Protein AF-A0AAU9X1B8-F1 (afdb_monomer)

Mean predicted aligned error: 7.22 Å

Nearest PDB structures (foldseek):
  7bqx-assembly1_7  TM=2.743E-01  e=7.085E+00  Human herpesvirus 4 strain B95-8

Secondary structure (DSSP, 8-state):
-HHHHHHHTT--HHHHHHHHHHHHHHHHHHHHTHHHHT-TTT--SGGG-HHHHT--TT-GGG-------PPPHHHHHHHHHHHHHHHHHHSTT--SS-HHHHHHHHHHHHHHTT-

pLDDT: mean 85.39, std 9.37, range [42.34, 96.44]

Foldseek 3Di:
DLLVVLVVLVHDPVVSVVLVVLVVVLVVCVVPPLQVCLPPVNPQAQCSPPLNVQADPVDPVSHDDDPRDDDDPSVVSVVVSLVVSVCSLVDPSRASDHDVVSVVSNVVSVVVVVD

Sequence (115 aa):
MIVDDLEKGGMNRQWCAEVKERLKSEKRYLKNNYRVHCNPEEALCPDHCRKFALSDEQDPDFQEKCSHQQNCNECQNLRNVLDEVKDKVRGPFWIPYGSEHRDALLYDFKLAQIF

Solvent-accessible surface area (backbone atoms only — not comparable to full-atom values): 6683 Å² total; per-residue (Å²): 103,75,60,59,55,42,39,74,47,68,43,62,64,69,58,44,50,52,50,52,53,50,53,52,50,44,55,46,39,58,72,70,47,46,68,61,44,37,34,84,91,65,38,48,21,48,92,26,31,61,64,39,67,68,32,34,95,87,39,80,92,46,55,50,84,72,88,48,79,46,81,50,68,66,63,49,49,45,51,51,54,51,50,52,52,50,50,53,60,71,33,89,86,51,60,77,74,49,68,69,54,44,52,50,51,52,48,54,50,54,60,66,67,79,114

Structure (mmCIF, N/CA/C/O backbone):
data_AF-A0AAU9X1B8-F1
#
_entry.id   AF-A0AAU9X1B8-F1
#
loop_
_atom_site.group_PDB
_atom_site.id
_atom_site.type_symbol
_atom_site.label_atom_id
_atom_site.label_alt_id
_atom_site.label_comp_id
_atom_site.label_asym_id
_atom_site.label_entity_id
_atom_site.label_seq_id
_atom_site.pdbx_PDB_ins_code
_atom_site.Cartn_x
_atom_site.Cartn_y
_atom_site.Cartn_z
_atom_site.occupancy
_atom_site.B_iso_or_equiv
_atom_site.auth_seq_id
_atom_site.auth_comp_id
_atom_site.auth_asym_id
_atom_site.auth_atom_id
_atom_site.pdbx_PDB_model_num
ATOM 1 N N . MET A 1 1 ? 1.341 0.355 -14.152 1.00 71.38 1 MET A N 1
ATOM 2 C CA . MET A 1 1 ? 1.435 -0.047 -12.726 1.00 71.38 1 MET A CA 1
ATOM 3 C C . MET A 1 1 ? 2.868 0.217 -12.327 1.00 71.38 1 MET A C 1
ATOM 5 O O . MET A 1 1 ? 3.729 -0.132 -13.117 1.00 71.38 1 MET A O 1
ATOM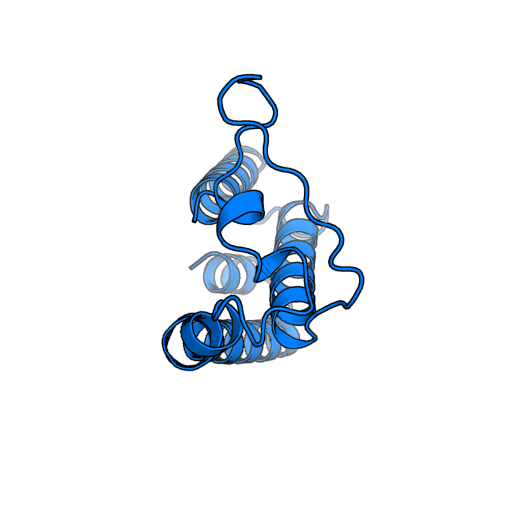 9 N N . ILE A 1 2 ? 3.132 0.792 -11.150 1.00 86.06 2 ILE A N 1
ATOM 10 C CA . ILE A 1 2 ? 4.475 1.267 -10.749 1.00 86.06 2 ILE A CA 1
ATOM 11 C C . ILE A 1 2 ? 5.581 0.239 -11.060 1.00 86.06 2 ILE A C 1
ATOM 13 O O . ILE A 1 2 ? 6.597 0.586 -11.646 1.00 86.06 2 ILE A O 1
ATOM 17 N N . VAL A 1 3 ? 5.355 -1.048 -10.771 1.00 90.50 3 VAL A N 1
ATOM 18 C CA . VAL A 1 3 ? 6.327 -2.124 -11.054 1.00 90.50 3 VAL A CA 1
ATOM 19 C C . VAL A 1 3 ? 6.548 -2.377 -12.556 1.00 90.50 3 VAL A C 1
ATOM 21 O O . VAL A 1 3 ? 7.661 -2.695 -12.956 1.00 90.50 3 VAL A O 1
ATOM 24 N N . ASP A 1 4 ? 5.527 -2.218 -13.404 1.00 90.25 4 ASP A N 1
ATOM 25 C CA . ASP A 1 4 ? 5.695 -2.309 -14.865 1.00 90.25 4 ASP A CA 1
ATOM 26 C C . ASP A 1 4 ? 6.546 -1.154 -15.399 1.00 90.25 4 ASP A C 1
ATOM 28 O O . ASP A 1 4 ? 7.330 -1.334 -16.327 1.00 90.25 4 ASP A O 1
ATOM 32 N N . ASP A 1 5 ? 6.392 0.039 -14.826 1.00 88.19 5 ASP A N 1
ATOM 33 C CA . ASP A 1 5 ? 7.166 1.208 -15.238 1.00 88.19 5 ASP A CA 1
ATOM 34 C C . ASP A 1 5 ? 8.609 1.103 -14.726 1.00 88.19 5 ASP A C 1
ATOM 36 O O . ASP A 1 5 ? 9.548 1.394 -15.472 1.00 88.19 5 ASP A O 1
ATOM 40 N N . LEU A 1 6 ? 8.806 0.531 -13.529 1.00 87.50 6 LEU A N 1
ATOM 41 C CA . LEU A 1 6 ? 10.125 0.114 -13.053 1.00 87.50 6 LEU A CA 1
ATOM 42 C C . LEU A 1 6 ? 10.798 -0.859 -14.036 1.00 87.50 6 LEU A C 1
ATOM 44 O O . LEU A 1 6 ? 11.948 -0.645 -14.422 1.00 87.50 6 LEU A O 1
ATOM 48 N N . GLU A 1 7 ? 10.075 -1.890 -14.481 1.00 91.00 7 GLU A N 1
ATOM 49 C CA . GLU A 1 7 ? 10.560 -2.891 -15.439 1.00 91.00 7 GLU A CA 1
ATOM 50 C C . GLU A 1 7 ? 10.933 -2.274 -16.797 1.00 91.00 7 GLU A C 1
ATOM 52 O O . GLU A 1 7 ? 12.016 -2.547 -17.320 1.00 91.00 7 GLU A O 1
ATOM 57 N N . LYS A 1 8 ? 10.088 -1.391 -17.352 1.00 87.94 8 LYS A N 1
ATOM 58 C CA . LYS A 1 8 ? 10.395 -0.637 -18.586 1.00 87.94 8 LYS A CA 1
ATOM 59 C C . LYS A 1 8 ? 11.646 0.224 -18.439 1.00 87.94 8 LYS A C 1
ATOM 61 O O . LYS A 1 8 ? 12.408 0.361 -19.390 1.00 87.94 8 LYS A O 1
ATOM 66 N N . GLY A 1 9 ? 11.866 0.768 -17.244 1.00 83.06 9 GLY A N 1
ATOM 67 C CA . GLY A 1 9 ? 13.058 1.530 -16.893 1.00 83.06 9 GLY A CA 1
ATOM 68 C C . GLY A 1 9 ? 14.318 0.692 -16.649 1.00 83.06 9 GLY A C 1
ATOM 69 O O . GLY A 1 9 ? 15.308 1.232 -16.165 1.00 83.06 9 GLY A O 1
ATOM 70 N N . GLY A 1 10 ? 14.297 -0.609 -16.955 1.00 86.31 10 GLY A N 1
ATOM 71 C CA . GLY A 1 10 ? 15.464 -1.488 -16.863 1.00 86.31 10 GLY A CA 1
ATOM 72 C C . GLY A 1 10 ? 15.627 -2.201 -15.521 1.00 86.31 10 GLY A C 1
ATOM 73 O O . GLY A 1 10 ? 16.662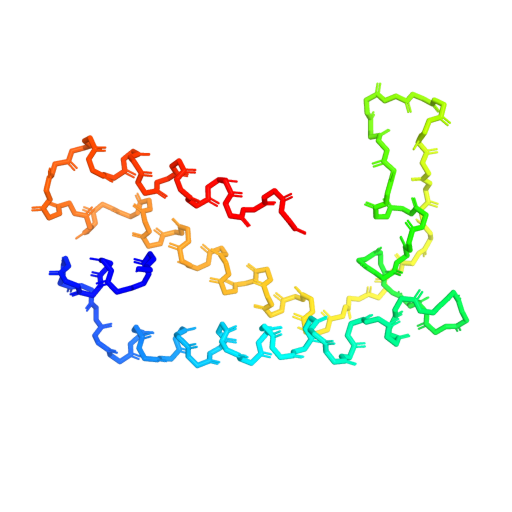 -2.828 -15.293 1.00 86.31 10 GLY A O 1
ATOM 74 N N . MET A 1 11 ? 14.629 -2.142 -14.631 1.00 88.81 11 MET A N 1
ATOM 75 C CA . MET A 1 11 ? 14.657 -2.912 -13.387 1.00 88.81 11 MET A CA 1
ATOM 76 C C . MET A 1 11 ? 14.691 -4.420 -13.676 1.00 88.81 11 MET A C 1
ATOM 78 O O . MET A 1 11 ? 14.129 -4.907 -14.659 1.00 88.81 11 MET A O 1
ATOM 82 N N . ASN A 1 12 ? 15.352 -5.177 -12.798 1.00 92.25 12 ASN A N 1
ATOM 83 C CA . ASN A 1 12 ? 15.509 -6.620 -12.949 1.00 92.25 12 ASN A CA 1
ATOM 84 C C . ASN A 1 12 ? 14.143 -7.325 -13.103 1.00 92.25 12 ASN A C 1
ATOM 86 O O . ASN A 1 12 ? 13.265 -7.192 -12.250 1.00 92.25 12 ASN A O 1
ATOM 90 N N . ARG A 1 13 ? 13.980 -8.102 -14.183 1.00 93.12 13 ARG A N 1
ATOM 91 C CA . ARG A 1 13 ? 12.712 -8.773 -14.520 1.00 93.12 13 ARG A CA 1
ATOM 92 C C . ARG A 1 13 ? 12.298 -9.846 -13.516 1.00 93.12 13 ARG A C 1
ATOM 94 O O . ARG A 1 13 ? 11.110 -9.974 -13.241 1.00 93.12 13 ARG A O 1
ATOM 101 N N . GLN A 1 14 ? 13.257 -10.590 -12.963 1.00 95.69 14 GLN A N 1
ATOM 102 C CA . GLN A 1 14 ? 12.983 -11.616 -11.954 1.00 95.69 14 GLN A CA 1
ATOM 103 C C . GLN A 1 14 ? 12.412 -10.972 -10.688 1.00 95.69 14 GLN A C 1
ATOM 105 O O . GLN A 1 14 ? 11.349 -11.367 -10.217 1.00 95.69 14 GLN A O 1
ATOM 110 N N . TRP A 1 15 ? 13.048 -9.895 -10.223 1.00 94.69 15 TRP A N 1
ATOM 111 C CA . TRP A 1 15 ? 12.540 -9.089 -9.115 1.00 94.69 15 TRP A CA 1
ATOM 112 C C . TRP A 1 15 ? 11.144 -8.520 -9.415 1.00 94.69 15 TRP A C 1
ATOM 114 O O . TRP A 1 15 ? 10.237 -8.632 -8.592 1.00 94.69 15 TRP A O 1
ATOM 124 N N . CYS A 1 16 ? 10.929 -7.966 -10.617 1.00 94.44 16 CYS A N 1
ATOM 125 C CA . CYS A 1 16 ? 9.621 -7.431 -11.008 1.00 94.44 16 CYS A CA 1
ATOM 126 C C . CYS A 1 16 ? 8.532 -8.515 -10.983 1.00 94.44 16 CYS A C 1
ATOM 128 O O . CYS A 1 16 ? 7.419 -8.249 -10.533 1.00 94.44 16 CYS A O 1
ATOM 130 N N . ALA A 1 17 ? 8.834 -9.731 -11.446 1.00 96.00 17 ALA A N 1
ATOM 131 C CA . ALA A 1 17 ? 7.898 -10.851 -11.421 1.00 96.00 17 ALA A CA 1
ATOM 132 C C . ALA A 1 17 ? 7.555 -11.277 -9.983 1.00 96.00 17 ALA A C 1
ATOM 134 O O . ALA A 1 17 ? 6.377 -11.402 -9.647 1.00 96.00 17 ALA A O 1
ATOM 135 N N . GLU A 1 18 ? 8.561 -11.422 -9.119 1.00 96.44 18 GLU A N 1
ATOM 136 C CA . GLU A 1 18 ? 8.384 -11.792 -7.709 1.00 96.44 18 GLU A CA 1
ATOM 137 C C . GLU A 1 18 ? 7.541 -10.769 -6.943 1.00 96.44 18 GLU A C 1
ATOM 139 O O . GLU A 1 18 ? 6.589 -11.129 -6.245 1.00 96.44 18 GLU A O 1
ATOM 144 N N . VAL A 1 19 ? 7.836 -9.479 -7.114 1.00 95.81 19 VAL A N 1
ATOM 145 C CA . VAL A 1 19 ? 7.076 -8.397 -6.478 1.00 95.81 19 VAL A CA 1
ATOM 146 C C . VAL A 1 19 ? 5.640 -8.353 -6.992 1.00 95.81 19 VAL A C 1
ATOM 148 O O . VAL A 1 19 ? 4.718 -8.190 -6.193 1.00 95.81 19 VAL A O 1
ATOM 151 N N . LYS A 1 20 ? 5.407 -8.552 -8.297 1.00 95.56 20 LYS A N 1
ATOM 152 C CA . LYS A 1 20 ? 4.042 -8.622 -8.849 1.00 95.56 20 LYS A CA 1
ATOM 153 C C . LYS A 1 20 ? 3.246 -9.775 -8.240 1.00 95.56 20 LYS A C 1
ATOM 155 O O . LYS A 1 20 ? 2.080 -9.576 -7.903 1.00 95.56 20 LYS A O 1
ATOM 160 N N . GLU A 1 21 ? 3.841 -10.954 -8.077 1.00 96.44 21 GLU A N 1
ATOM 161 C CA . GLU A 1 21 ? 3.160 -12.093 -7.450 1.00 96.44 21 GLU A CA 1
ATOM 162 C C . GLU A 1 21 ? 2.873 -11.851 -5.964 1.00 96.44 21 GLU A C 1
ATOM 164 O O . GLU A 1 21 ? 1.750 -12.093 -5.514 1.00 96.44 21 GLU A O 1
ATOM 169 N N . ARG A 1 22 ? 3.822 -11.270 -5.219 1.00 96.12 22 ARG A N 1
ATOM 170 C CA . ARG A 1 22 ? 3.598 -10.856 -3.824 1.00 96.12 22 ARG A CA 1
ATOM 171 C C . ARG A 1 22 ? 2.452 -9.853 -3.722 1.00 96.12 22 ARG A C 1
ATOM 173 O O . ARG A 1 22 ? 1.497 -10.105 -2.998 1.00 96.12 22 ARG A O 1
ATOM 180 N N . LEU A 1 23 ? 2.457 -8.789 -4.525 1.00 94.81 23 LEU A N 1
ATOM 181 C CA . LEU A 1 23 ? 1.372 -7.799 -4.547 1.00 94.81 23 LEU A CA 1
ATOM 182 C C . LEU A 1 23 ? 0.011 -8.420 -4.903 1.00 94.81 23 LEU A C 1
ATOM 184 O O . LEU A 1 23 ? -1.014 -8.027 -4.343 1.00 94.81 23 LEU A O 1
ATOM 188 N N . LYS A 1 24 ? -0.034 -9.409 -5.806 1.00 95.00 24 LYS A N 1
ATOM 189 C CA . LYS A 1 24 ? -1.268 -10.159 -6.102 1.00 95.00 24 LYS A CA 1
ATOM 190 C C . LYS A 1 24 ? -1.733 -10.994 -4.909 1.00 95.00 24 LYS A C 1
ATOM 192 O O . LYS A 1 24 ? -2.941 -11.066 -4.669 1.00 95.00 24 LYS A O 1
ATOM 197 N N . SER A 1 25 ? -0.809 -11.636 -4.195 1.00 94.75 25 SER A N 1
ATOM 198 C CA . SER A 1 25 ? -1.103 -12.396 -2.978 1.00 94.75 25 SER A CA 1
ATOM 199 C C . SER A 1 25 ? -1.662 -11.485 -1.886 1.00 94.75 25 SER A C 1
ATOM 201 O O . SER A 1 25 ? -2.764 -11.728 -1.397 1.00 94.75 25 SER A O 1
ATOM 203 N N . GLU A 1 26 ? -0.990 -10.369 -1.603 1.00 94.25 26 GLU A N 1
ATOM 204 C CA . GLU A 1 26 ? -1.434 -9.410 -0.588 1.00 94.25 26 GLU A CA 1
ATOM 205 C C . GLU A 1 26 ? -2.781 -8.773 -0.950 1.00 94.25 26 GLU A C 1
ATOM 207 O O . GLU A 1 26 ? -3.690 -8.685 -0.127 1.00 94.25 26 GLU A O 1
ATOM 212 N N . LYS A 1 27 ? -2.999 -8.437 -2.228 1.00 93.44 27 LYS A N 1
ATOM 213 C CA . LYS A 1 27 ? -4.310 -7.974 -2.709 1.00 93.44 27 LYS A CA 1
ATOM 214 C C . LYS A 1 27 ? -5.417 -9.004 -2.469 1.00 93.44 27 LYS A C 1
ATOM 216 O O . LYS A 1 27 ? -6.559 -8.628 -2.208 1.00 93.44 27 LYS A O 1
ATOM 221 N N . ARG A 1 28 ? -5.121 -10.300 -2.599 1.00 94.62 28 ARG A N 1
ATOM 222 C CA . ARG A 1 28 ? -6.081 -11.378 -2.319 1.00 94.62 28 ARG A CA 1
ATOM 223 C C . ARG A 1 28 ? -6.358 -11.487 -0.824 1.00 94.62 28 ARG A C 1
ATOM 225 O O . ARG A 1 28 ? -7.519 -11.634 -0.448 1.00 94.62 28 ARG A O 1
ATOM 232 N N . TYR A 1 29 ? -5.320 -11.375 -0.000 1.00 92.81 29 TYR A N 1
ATOM 233 C CA . TYR A 1 29 ? -5.442 -11.329 1.452 1.00 92.81 29 TYR A CA 1
ATOM 234 C C . TYR A 1 29 ? -6.374 -10.193 1.896 1.00 92.81 29 TYR A C 1
ATOM 236 O O . TYR A 1 29 ? -7.369 -10.464 2.570 1.00 92.81 29 TYR A O 1
ATOM 244 N N . LEU A 1 30 ? -6.134 -8.963 1.427 1.00 91.88 30 LEU A N 1
ATOM 245 C CA . LEU A 1 30 ? -6.970 -7.799 1.744 1.00 91.88 30 LEU A CA 1
ATOM 246 C C . LEU A 1 30 ? -8.442 -8.007 1.367 1.00 91.88 30 LEU A C 1
ATOM 248 O O . LEU A 1 30 ? -9.342 -7.613 2.103 1.00 91.88 30 LEU A O 1
ATOM 252 N N . LYS A 1 31 ? -8.701 -8.656 0.227 1.00 91.81 31 LYS A N 1
ATOM 253 C CA . LYS A 1 31 ? -10.066 -8.894 -0.260 1.00 91.81 31 LYS A CA 1
ATOM 254 C C . LYS A 1 31 ? -10.825 -9.964 0.516 1.00 91.81 31 LYS A C 1
ATOM 256 O O . LYS A 1 31 ? -12.032 -9.828 0.690 1.00 91.81 31 LYS A O 1
ATOM 261 N N . ASN A 1 32 ? -10.142 -11.032 0.916 1.00 89.31 32 ASN A N 1
ATOM 262 C CA . ASN A 1 32 ? -10.814 -12.248 1.371 1.00 89.31 32 ASN A CA 1
ATOM 263 C C . ASN A 1 32 ? -10.656 -12.493 2.873 1.00 89.31 32 ASN A C 1
ATOM 265 O O . ASN A 1 32 ? -11.611 -12.911 3.519 1.00 89.31 32 ASN A O 1
ATOM 269 N N . ASN A 1 33 ? -9.467 -12.235 3.419 1.00 87.19 33 ASN A N 1
ATOM 270 C CA . ASN A 1 33 ? -9.077 -12.704 4.751 1.00 87.19 33 ASN A CA 1
ATOM 271 C C . ASN A 1 33 ? -8.929 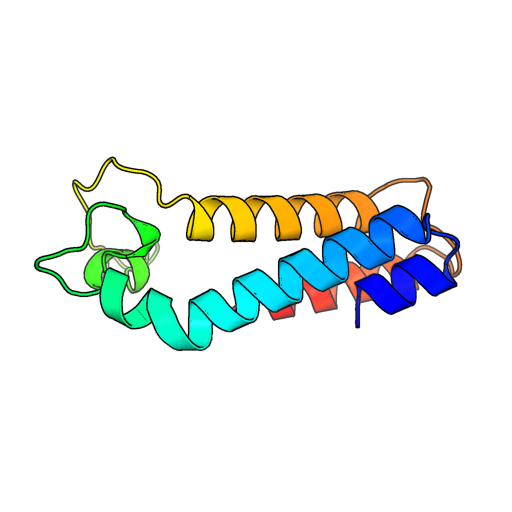-11.556 5.752 1.00 87.19 33 ASN A C 1
ATOM 273 O O . ASN A 1 33 ? -9.272 -11.718 6.918 1.00 87.19 33 ASN A O 1
ATOM 277 N N . TYR A 1 34 ? -8.491 -10.375 5.301 1.00 88.38 34 TYR A N 1
ATOM 278 C CA . TYR A 1 34 ? -8.247 -9.234 6.187 1.00 88.38 34 TYR A CA 1
ATOM 279 C C . TYR A 1 34 ? -9.479 -8.859 7.025 1.00 88.38 34 TYR A C 1
ATOM 281 O O . TYR A 1 34 ? -9.368 -8.618 8.222 1.00 88.38 34 TYR A O 1
ATOM 289 N N . ARG A 1 35 ? -10.686 -8.909 6.443 1.00 86.94 35 ARG A N 1
ATOM 290 C CA . ARG A 1 35 ? -11.929 -8.636 7.186 1.00 86.94 35 ARG A CA 1
ATOM 291 C C . ARG A 1 35 ? -12.159 -9.605 8.350 1.00 86.94 35 ARG A C 1
ATOM 293 O O . ARG A 1 35 ? -12.714 -9.181 9.359 1.00 86.94 35 ARG A O 1
ATOM 300 N N . VAL A 1 36 ? -11.788 -10.877 8.188 1.00 85.88 36 VAL A N 1
ATOM 301 C CA . VAL A 1 36 ? -11.915 -11.895 9.244 1.00 85.88 36 VAL A CA 1
ATOM 302 C C . VAL A 1 36 ? -10.982 -11.534 10.392 1.00 85.88 36 VAL A C 1
ATOM 304 O O . VAL A 1 36 ? -11.422 -11.446 11.530 1.00 85.88 36 VAL A O 1
ATOM 307 N N . HIS A 1 37 ? -9.741 -11.174 10.066 1.00 84.00 37 HIS A N 1
ATOM 308 C CA . HIS A 1 37 ? -8.751 -10.765 11.056 1.00 84.00 37 HIS A CA 1
ATOM 309 C C . HIS A 1 37 ? -9.161 -9.505 11.840 1.00 84.00 37 HIS A C 1
ATOM 311 O O . HIS A 1 37 ? -8.844 -9.381 13.018 1.00 84.00 37 HIS A O 1
ATOM 317 N N . CYS A 1 38 ? -9.927 -8.594 11.229 1.00 85.75 38 CYS A N 1
ATOM 318 C CA . CYS A 1 38 ? -10.461 -7.402 11.898 1.00 85.75 38 CYS A CA 1
ATOM 319 C C . CYS A 1 38 ? -11.654 -7.668 12.840 1.00 85.75 38 CYS A C 1
ATOM 321 O O . CYS A 1 38 ? -12.274 -6.713 13.332 1.00 85.75 38 CYS A O 1
ATOM 323 N N . ASN A 1 39 ? -12.036 -8.928 13.072 1.00 82.31 39 ASN A N 1
ATOM 324 C CA . ASN A 1 39 ? -13.032 -9.273 14.080 1.00 82.31 39 ASN A CA 1
ATOM 325 C C . ASN A 1 39 ? -12.493 -8.903 15.479 1.00 82.31 39 ASN A C 1
ATOM 327 O O . ASN A 1 39 ? -11.423 -9.378 15.842 1.00 82.31 39 ASN A O 1
ATOM 331 N N . PRO A 1 40 ? -13.199 -8.089 16.290 1.00 73.25 40 PRO A N 1
ATOM 332 C CA . PRO A 1 40 ? -12.730 -7.698 17.623 1.00 73.25 40 PRO A CA 1
ATOM 333 C C . PRO A 1 40 ? -12.377 -8.860 18.559 1.00 73.25 40 PRO A C 1
ATOM 335 O O . PRO A 1 40 ? -11.576 -8.665 19.464 1.00 73.25 40 PRO A O 1
ATOM 338 N N . GLU A 1 41 ? -12.971 -10.038 18.358 1.00 73.06 41 GLU A N 1
ATOM 339 C CA . GLU A 1 41 ? -12.669 -11.238 19.150 1.00 73.06 41 GLU A CA 1
ATOM 340 C C . GLU A 1 41 ? -11.371 -11.940 18.714 1.00 73.06 41 GLU A C 1
ATOM 342 O O . GLU A 1 41 ? -10.759 -12.645 19.511 1.00 73.06 41 GLU A O 1
ATOM 347 N N . GLU A 1 42 ? -10.934 -11.736 17.467 1.00 69.94 42 GLU A N 1
ATOM 348 C CA . GLU A 1 42 ? -9.763 -12.393 16.863 1.00 69.94 42 GLU A CA 1
ATOM 349 C C . GLU A 1 42 ? -8.599 -11.427 16.599 1.00 69.94 42 GLU A C 1
ATOM 351 O O . GLU A 1 42 ? -7.484 -11.860 16.305 1.00 69.94 42 GLU A O 1
ATOM 356 N N . ALA A 1 43 ? -8.836 -10.118 16.695 1.00 79.94 43 ALA A N 1
ATOM 357 C CA . ALA A 1 43 ? -7.829 -9.102 16.449 1.00 79.94 43 ALA A CA 1
ATOM 358 C C . ALA A 1 43 ? -6.723 -9.198 17.507 1.00 79.94 43 ALA A C 1
ATOM 360 O O . ALA A 1 43 ? -6.916 -8.874 18.675 1.00 79.94 43 ALA A O 1
ATOM 361 N N . LEU A 1 44 ? -5.539 -9.633 17.081 1.00 83.56 44 LEU A N 1
ATOM 362 C CA . LEU A 1 44 ? -4.352 -9.727 17.936 1.00 83.56 44 LEU A CA 1
ATOM 363 C C . LEU A 1 44 ? -3.277 -8.700 17.571 1.00 83.56 44 LEU A C 1
ATOM 365 O O . LEU A 1 44 ? -2.350 -8.494 18.362 1.00 83.56 44 LEU A O 1
ATOM 369 N N . CYS A 1 45 ? -3.399 -8.046 16.407 1.00 86.50 45 CYS A N 1
ATOM 370 C CA . CYS A 1 45 ? -2.476 -7.011 15.950 1.00 86.50 45 CYS A CA 1
ATOM 371 C C . CYS A 1 45 ? -3.129 -5.618 15.858 1.00 86.50 45 CYS A C 1
ATOM 373 O O . CYS A 1 45 ? -4.342 -5.506 15.641 1.00 86.50 45 CYS A O 1
ATOM 375 N N . PRO A 1 46 ? -2.331 -4.538 15.978 1.00 85.12 46 PRO A N 1
ATOM 376 C CA . PRO A 1 46 ? -2.807 -3.168 15.786 1.00 85.12 46 PRO A CA 1
ATOM 377 C C . PRO A 1 46 ? 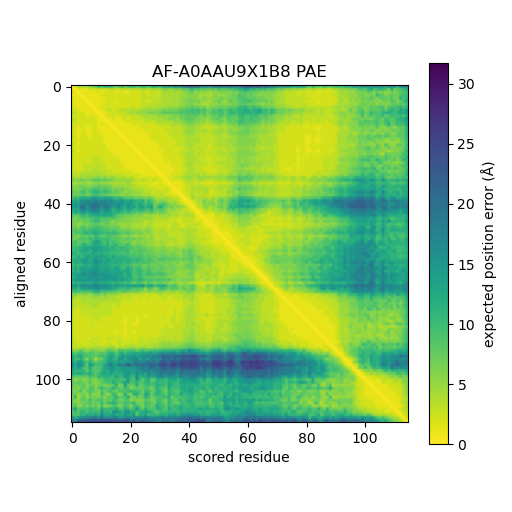-3.493 -2.937 14.436 1.00 85.12 46 PRO A C 1
ATOM 379 O O . PRO A 1 46 ? -4.549 -2.312 14.394 1.00 85.12 46 PRO A O 1
ATOM 382 N N . ASP A 1 47 ? -2.944 -3.504 13.354 1.00 85.44 47 ASP A N 1
ATOM 383 C CA . ASP A 1 47 ? -3.467 -3.353 11.985 1.00 85.44 47 ASP A CA 1
ATOM 384 C C . ASP A 1 47 ? -4.861 -3.977 11.790 1.00 85.44 47 ASP A C 1
ATOM 386 O O . ASP A 1 47 ? -5.537 -3.688 10.804 1.00 85.44 47 ASP A O 1
ATOM 390 N N . HIS A 1 48 ? -5.301 -4.847 12.701 1.00 89.81 48 HIS A N 1
ATOM 391 C CA . HIS A 1 48 ? -6.634 -5.464 12.693 1.00 89.81 48 HIS A CA 1
ATOM 392 C C . HIS A 1 48 ? -7.600 -4.783 13.660 1.00 89.81 48 HIS A C 1
ATOM 394 O O . HIS A 1 48 ? -8.816 -4.980 13.601 1.00 89.81 48 HIS A O 1
ATOM 400 N N . CYS A 1 49 ? -7.078 -3.960 14.567 1.00 89.06 49 CYS A N 1
ATOM 401 C CA . CYS A 1 49 ? -7.885 -3.255 15.539 1.00 89.06 49 CYS A CA 1
ATOM 402 C C . CYS A 1 49 ? -8.624 -2.106 14.857 1.00 89.06 49 CYS A C 1
ATOM 404 O O . CYS A 1 49 ? -8.116 -0.997 14.759 1.00 89.06 49 CYS A O 1
ATOM 406 N N . ARG A 1 50 ? -9.864 -2.351 14.427 1.00 86.25 50 ARG A N 1
ATOM 407 C CA . ARG A 1 50 ? -10.689 -1.361 13.715 1.00 86.25 50 ARG A CA 1
ATOM 408 C C . ARG A 1 50 ? -10.768 0.005 14.405 1.00 86.25 50 ARG A C 1
ATOM 410 O O . ARG A 1 50 ? -10.766 1.010 13.714 1.00 86.25 50 ARG A O 1
ATOM 417 N N . LYS A 1 51 ? -10.848 0.051 15.740 1.00 86.44 51 LYS A N 1
ATOM 418 C CA . LYS A 1 51 ? -10.872 1.324 16.484 1.00 86.44 51 LYS A CA 1
ATOM 419 C C . LYS A 1 51 ? -9.576 2.111 16.298 1.00 86.44 51 LYS A C 1
ATOM 421 O O . LYS A 1 51 ? -9.618 3.285 15.977 1.00 86.44 51 LYS A O 1
ATOM 426 N N . PHE A 1 52 ? -8.442 1.433 16.447 1.00 87.31 52 PHE A N 1
ATOM 427 C CA . PHE A 1 52 ? -7.122 2.032 16.287 1.00 87.31 52 PHE A CA 1
ATOM 428 C C . PHE A 1 52 ? -6.819 2.383 14.826 1.00 87.31 52 PHE A C 1
ATOM 430 O O . PHE A 1 52 ? -6.335 3.469 14.538 1.00 87.31 52 PHE A O 1
ATOM 437 N N . ALA A 1 53 ? -7.169 1.504 13.886 1.00 83.56 53 ALA A N 1
ATOM 438 C CA . ALA A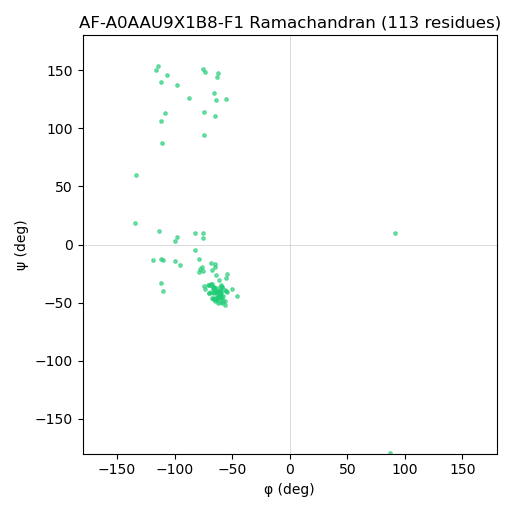 1 53 ? -6.974 1.731 12.456 1.00 83.56 53 ALA A CA 1
ATOM 439 C C . ALA A 1 53 ? -7.800 2.910 11.908 1.00 83.56 53 ALA A C 1
ATOM 441 O O . ALA A 1 53 ? -7.419 3.505 10.908 1.00 83.56 53 ALA A O 1
ATOM 442 N N . LEU A 1 54 ? -8.928 3.235 12.549 1.00 87.00 54 LEU A N 1
ATOM 443 C CA . LEU A 1 54 ? -9.767 4.395 12.224 1.00 87.00 54 LEU A CA 1
ATOM 444 C C . LEU A 1 54 ? -9.491 5.604 13.128 1.00 87.00 54 LEU A C 1
ATOM 446 O O . LEU A 1 54 ? -10.241 6.575 13.071 1.00 87.00 54 LEU A O 1
ATOM 450 N N . SER A 1 55 ? -8.470 5.529 13.984 1.00 89.31 55 SER A N 1
ATOM 451 C CA . SER A 1 55 ? -8.124 6.631 14.874 1.00 89.31 55 SER A CA 1
ATOM 452 C C . SER A 1 55 ? -7.470 7.774 14.109 1.00 89.31 55 SER A C 1
ATOM 454 O O . SER A 1 55 ? -6.764 7.546 13.124 1.00 89.31 55 SER A O 1
ATOM 456 N N . ASP A 1 56 ? -7.689 8.997 14.580 1.00 87.75 56 ASP A N 1
ATOM 457 C CA . ASP A 1 56 ? -6.985 10.172 14.080 1.00 87.75 56 ASP A CA 1
ATOM 458 C C . ASP A 1 56 ? -5.997 10.653 15.142 1.00 87.75 56 ASP A C 1
ATOM 460 O O . ASP A 1 56 ? -6.382 11.109 16.215 1.00 87.75 56 ASP A O 1
ATOM 464 N N . GLU A 1 57 ? -4.700 10.556 14.853 1.00 87.56 57 GLU A N 1
ATOM 465 C CA . GLU A 1 57 ? -3.660 11.034 15.766 1.00 87.56 57 GLU A CA 1
ATOM 466 C C . GLU A 1 57 ? -3.695 12.561 15.962 1.00 87.56 57 GLU A C 1
ATOM 468 O O . GLU A 1 57 ? -3.154 13.062 16.948 1.00 87.56 57 GLU A O 1
ATOM 473 N N . GLN A 1 58 ? -4.324 13.315 15.058 1.00 89.75 58 GLN A N 1
ATOM 474 C CA . GLN A 1 58 ? -4.389 14.778 15.101 1.00 89.75 58 GLN A CA 1
ATOM 475 C C . GLN A 1 58 ? -5.658 15.313 15.773 1.00 89.75 58 GLN A C 1
ATOM 477 O O . GLN A 1 58 ? -5.661 16.474 16.184 1.00 89.75 58 GLN A O 1
ATOM 482 N N . ASP A 1 59 ? -6.698 14.489 15.920 1.00 91.06 59 ASP A N 1
ATOM 483 C CA . ASP A 1 59 ? -7.947 14.866 16.582 1.00 91.06 59 ASP A CA 1
ATOM 484 C C . ASP A 1 59 ? -8.109 14.102 17.910 1.00 91.06 59 ASP A C 1
ATOM 486 O O . ASP A 1 59 ? -8.417 12.909 17.898 1.00 91.06 59 ASP A O 1
ATOM 490 N N . PRO A 1 60 ? -7.922 14.764 19.070 1.00 89.69 60 PRO A N 1
ATOM 491 C CA . PRO A 1 60 ? -8.033 14.131 20.384 1.00 89.69 60 PRO A CA 1
ATOM 492 C C . PRO A 1 60 ? -9.367 13.421 20.631 1.00 89.69 60 PRO A C 1
ATOM 494 O O . PRO A 1 60 ? -9.390 12.451 21.389 1.00 89.69 60 PRO A O 1
ATOM 497 N N . ASP A 1 61 ? -10.454 13.874 20.000 1.00 90.38 61 ASP A N 1
ATOM 498 C CA . ASP A 1 61 ? -11.782 13.275 20.157 1.00 90.38 61 ASP A CA 1
ATOM 499 C C . ASP A 1 61 ? -11.917 11.957 19.370 1.00 90.38 61 ASP A C 1
ATOM 501 O O . ASP A 1 61 ? -12.770 11.126 19.690 1.00 90.38 61 ASP A O 1
ATOM 505 N N . PHE A 1 62 ? -11.044 11.729 18.382 1.00 86.44 62 PHE A N 1
ATOM 506 C CA . PHE A 1 62 ? -10.971 10.503 17.578 1.00 86.44 62 PHE A CA 1
ATOM 507 C C . PHE A 1 62 ? -9.675 9.706 17.802 1.00 86.44 62 PHE A C 1
ATOM 509 O O . PHE A 1 62 ? -9.401 8.745 17.075 1.00 86.44 62 PHE A O 1
ATOM 516 N N . GLN A 1 63 ? -8.890 10.047 18.827 1.00 89.75 63 GLN A N 1
ATOM 517 C CA . GLN A 1 63 ? -7.733 9.256 19.234 1.00 89.75 63 GLN A CA 1
ATOM 518 C C . GLN A 1 63 ? -8.173 7.985 19.967 1.00 89.75 63 GLN A C 1
ATOM 520 O O . GLN A 1 63 ? -8.653 8.012 21.100 1.00 89.75 63 GLN A O 1
ATOM 525 N N . GLU A 1 64 ? -7.910 6.839 19.352 1.00 88.12 64 GLU A N 1
ATOM 526 C CA . GLU A 1 64 ? -8.091 5.522 19.953 1.00 88.12 64 GLU A CA 1
ATOM 527 C C . GLU A 1 64 ? -6.721 4.876 20.162 1.00 88.12 64 GLU A C 1
ATOM 529 O O . GLU A 1 64 ? -5.834 4.963 19.318 1.00 88.12 64 GLU A O 1
ATOM 534 N N . LYS A 1 65 ? -6.534 4.198 21.296 1.00 85.38 65 LYS A N 1
ATOM 535 C CA . LYS A 1 65 ? -5.323 3.412 21.577 1.00 85.38 65 LYS A CA 1
ATOM 536 C C . LYS A 1 65 ? -5.654 1.929 21.481 1.00 85.38 65 LYS A C 1
ATOM 538 O O . LYS A 1 65 ? -6.731 1.510 21.897 1.00 85.38 65 LYS A O 1
ATOM 543 N N . CYS A 1 66 ? -4.713 1.112 21.010 1.00 86.38 66 CYS A N 1
ATOM 544 C CA . CYS A 1 66 ? -4.814 -0.342 21.134 1.00 86.38 66 CYS A CA 1
ATOM 545 C C . CYS A 1 66 ? -3.693 -0.925 21.999 1.00 86.38 66 CYS A C 1
ATOM 547 O O . CYS A 1 66 ? -2.589 -0.392 22.058 1.00 86.38 66 CYS A O 1
ATOM 549 N N . SER A 1 67 ? -3.993 -2.035 22.674 1.00 85.31 67 SER A N 1
ATOM 550 C CA . SER A 1 67 ? -3.038 -2.828 23.461 1.00 85.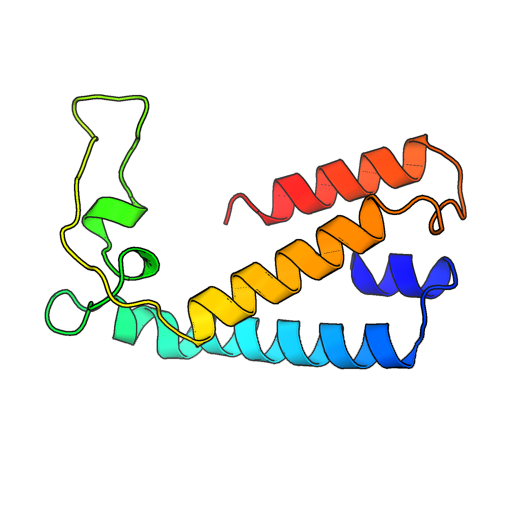31 67 SER A CA 1
ATOM 551 C C . SER A 1 67 ? -2.537 -4.070 22.717 1.00 85.31 67 SER A C 1
ATOM 553 O O . SER A 1 67 ? -1.803 -4.873 23.288 1.00 85.31 67 SER A O 1
ATOM 555 N N . HIS A 1 68 ? -2.947 -4.254 21.462 1.00 86.38 68 HIS A N 1
ATOM 556 C CA . HIS A 1 68 ? -2.535 -5.378 20.631 1.00 86.38 68 HIS A CA 1
ATOM 557 C C . HIS A 1 68 ? -1.032 -5.291 20.342 1.00 86.38 68 HIS A C 1
ATOM 559 O O . HIS A 1 68 ? -0.533 -4.241 19.951 1.00 86.38 68 HIS A O 1
ATOM 565 N N . GLN A 1 69 ? -0.306 -6.389 20.552 1.00 79.31 69 GLN A N 1
ATOM 566 C CA . GLN A 1 69 ? 1.160 -6.424 20.425 1.00 79.31 69 GLN A CA 1
ATOM 567 C C . GLN A 1 69 ? 1.653 -7.396 19.358 1.00 79.31 69 GLN A C 1
ATOM 569 O O . GLN A 1 69 ? 2.835 -7.379 19.022 1.00 79.31 69 GLN A O 1
ATOM 574 N N . GLN A 1 70 ? 0.784 -8.278 18.857 1.00 83.25 70 GLN A N 1
ATOM 575 C CA . GLN A 1 70 ? 1.202 -9.237 17.845 1.00 83.25 70 GLN A CA 1
ATOM 576 C C . GLN A 1 70 ? 1.352 -8.529 16.504 1.00 83.25 70 GLN A C 1
ATOM 578 O O . GLN A 1 70 ? 0.645 -7.566 16.222 1.00 83.25 70 GLN A O 1
ATOM 583 N N . ASN A 1 71 ? 2.249 -9.037 15.665 1.00 83.25 71 ASN A N 1
ATOM 584 C CA . ASN A 1 71 ? 2.330 -8.642 14.266 1.00 83.25 71 ASN A CA 1
ATOM 585 C C . ASN A 1 71 ? 1.601 -9.686 13.423 1.00 83.25 71 ASN A C 1
ATOM 587 O O . ASN A 1 71 ? 1.742 -10.887 13.647 1.00 83.25 71 ASN A O 1
ATOM 591 N N . CYS A 1 72 ? 0.825 -9.231 12.444 1.00 89.38 72 CYS A N 1
ATOM 592 C CA . CYS A 1 72 ? 0.243 -10.118 11.443 1.00 89.38 72 CYS A CA 1
ATOM 593 C C . CYS A 1 72 ? 1.238 -10.291 10.296 1.00 89.38 72 CYS A C 1
ATOM 595 O O . CYS A 1 72 ? 1.689 -9.299 9.721 1.00 89.38 72 CYS A O 1
ATOM 597 N N . ASN A 1 73 ? 1.560 -11.541 9.959 1.00 90.50 73 ASN A N 1
ATOM 598 C CA . ASN A 1 73 ? 2.542 -11.865 8.924 1.00 90.50 73 ASN A CA 1
ATOM 599 C C . ASN A 1 73 ? 2.142 -11.290 7.562 1.00 90.50 73 ASN A C 1
ATOM 601 O O . ASN A 1 73 ? 2.978 -10.735 6.860 1.00 90.50 73 ASN A O 1
ATOM 605 N N . GLU A 1 74 ? 0.865 -11.374 7.200 1.00 90.75 74 GLU A N 1
ATOM 606 C CA . GLU A 1 74 ? 0.324 -10.842 5.951 1.00 90.75 74 GLU A CA 1
ATOM 607 C C . GLU A 1 74 ? 0.386 -9.309 5.930 1.00 90.75 74 GLU A C 1
ATOM 609 O O . GLU A 1 74 ? 0.911 -8.718 4.990 1.00 90.75 74 GLU A O 1
ATOM 614 N N . CYS A 1 75 ? -0.037 -8.639 7.009 1.00 90.19 75 CYS A N 1
ATOM 615 C CA . CYS A 1 75 ? 0.097 -7.181 7.126 1.00 90.19 75 CYS A CA 1
ATOM 616 C C . CYS A 1 75 ? 1.565 -6.730 7.042 1.00 90.19 75 CYS A C 1
ATOM 618 O O . CYS A 1 75 ? 1.880 -5.740 6.379 1.00 90.19 75 CYS A O 1
ATOM 620 N N . GLN A 1 76 ? 2.477 -7.478 7.666 1.00 91.19 76 GLN A N 1
ATOM 621 C CA . GLN A 1 76 ? 3.906 -7.197 7.608 1.00 91.19 76 GLN A CA 1
ATOM 622 C C . GLN A 1 76 ? 4.479 -7.444 6.207 1.00 91.19 76 GLN A C 1
ATOM 624 O O . GLN A 1 76 ? 5.250 -6.626 5.711 1.00 91.19 76 GLN A O 1
ATOM 629 N N . ASN A 1 77 ? 4.073 -8.518 5.529 1.00 92.88 77 ASN A N 1
ATOM 630 C CA . ASN A 1 77 ? 4.484 -8.810 4.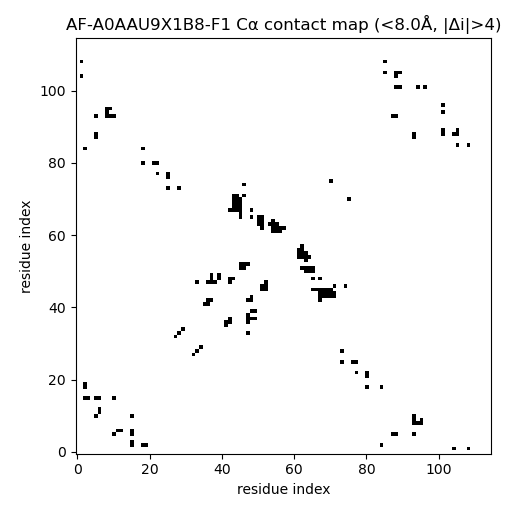157 1.00 92.88 77 ASN A CA 1
ATOM 631 C C . ASN A 1 77 ? 4.017 -7.731 3.177 1.00 92.88 77 ASN A C 1
ATOM 633 O O . ASN A 1 77 ? 4.801 -7.323 2.315 1.00 92.88 77 ASN A O 1
ATOM 637 N N . LEU A 1 78 ? 2.788 -7.231 3.342 1.00 92.75 78 LEU A N 1
ATOM 638 C CA . LEU A 1 78 ? 2.267 -6.099 2.582 1.00 92.75 78 LEU A CA 1
ATOM 639 C C . LEU A 1 78 ? 3.102 -4.832 2.804 1.00 92.75 78 LEU A C 1
ATOM 641 O O . LEU A 1 78 ? 3.527 -4.211 1.831 1.00 92.75 78 LEU A O 1
ATOM 645 N N . ARG A 1 79 ? 3.395 -4.465 4.058 1.00 91.81 79 ARG A N 1
ATOM 646 C CA . ARG A 1 79 ? 4.273 -3.318 4.356 1.00 91.81 79 ARG A CA 1
ATOM 647 C C . ARG A 1 79 ? 5.648 -3.494 3.709 1.00 91.81 79 ARG A C 1
ATOM 649 O O . ARG A 1 79 ? 6.087 -2.624 2.965 1.00 91.81 79 ARG A O 1
ATOM 656 N N . ASN A 1 80 ? 6.260 -4.664 3.886 1.00 94.38 80 ASN A N 1
ATOM 657 C CA . ASN A 1 80 ? 7.581 -4.972 3.344 1.00 94.38 80 ASN A CA 1
ATOM 658 C C . ASN A 1 80 ? 7.627 -4.873 1.812 1.00 94.38 80 ASN A C 1
ATOM 660 O O . ASN A 1 80 ? 8.575 -4.314 1.270 1.00 94.38 80 ASN A O 1
ATOM 664 N N . VAL A 1 81 ? 6.630 -5.408 1.091 1.00 95.00 81 VAL A N 1
ATOM 665 C CA . VAL A 1 81 ? 6.621 -5.324 -0.382 1.00 95.00 81 VAL A CA 1
ATOM 666 C C . VAL A 1 81 ? 6.396 -3.891 -0.867 1.00 95.00 81 VAL A C 1
ATOM 668 O O . VAL A 1 81 ? 6.984 -3.489 -1.870 1.00 95.00 81 VAL A O 1
ATOM 671 N N . LEU A 1 82 ? 5.585 -3.102 -0.157 1.00 93.50 82 LEU A N 1
ATOM 672 C CA . LEU A 1 82 ? 5.379 -1.692 -0.482 1.00 93.50 82 LEU A CA 1
ATOM 673 C C . LEU A 1 82 ? 6.649 -0.872 -0.243 1.00 93.50 82 LEU A C 1
ATOM 675 O O . LEU A 1 82 ? 7.038 -0.103 -1.122 1.00 93.50 82 LEU A O 1
ATOM 679 N N . ASP A 1 83 ? 7.315 -1.062 0.894 1.00 92.88 83 ASP A N 1
ATOM 680 C CA . ASP A 1 83 ? 8.575 -0.384 1.209 1.00 92.88 83 ASP A CA 1
ATOM 681 C C . ASP A 1 83 ? 9.678 -0.767 0.218 1.00 92.88 83 ASP A C 1
ATOM 683 O O . ASP A 1 83 ? 10.382 0.100 -0.292 1.00 92.88 83 ASP A O 1
ATOM 687 N N . GLU A 1 84 ? 9.758 -2.037 -0.174 1.00 94.06 84 GLU A N 1
ATOM 688 C CA . GLU A 1 84 ? 10.711 -2.491 -1.185 1.00 94.06 84 GLU A CA 1
ATOM 689 C C . GLU A 1 84 ? 10.480 -1.814 -2.547 1.00 94.06 84 GLU A C 1
ATOM 691 O O . GLU A 1 84 ? 11.428 -1.351 -3.187 1.00 94.06 84 GLU A O 1
ATOM 696 N N . VAL A 1 85 ? 9.221 -1.697 -2.989 1.00 91.81 85 VAL A N 1
ATOM 697 C CA . VAL A 1 85 ? 8.873 -0.959 -4.216 1.00 91.81 85 VAL A CA 1
ATOM 698 C C . VAL A 1 85 ? 9.247 0.515 -4.080 1.00 91.81 85 VAL A C 1
ATOM 700 O O . VAL A 1 85 ? 9.859 1.076 -4.991 1.00 91.81 85 VAL A O 1
ATOM 703 N N . LYS A 1 86 ? 8.925 1.137 -2.942 1.00 90.50 86 LYS A N 1
ATOM 704 C CA . LYS A 1 86 ? 9.245 2.538 -2.639 1.00 90.50 86 LYS A CA 1
ATOM 705 C C . LYS A 1 86 ? 10.743 2.805 -2.709 1.00 90.50 86 LYS A C 1
ATOM 707 O O . LYS A 1 86 ? 11.161 3.797 -3.306 1.00 90.50 86 LYS A O 1
ATOM 712 N N . ASP A 1 87 ? 11.546 1.914 -2.145 1.00 90.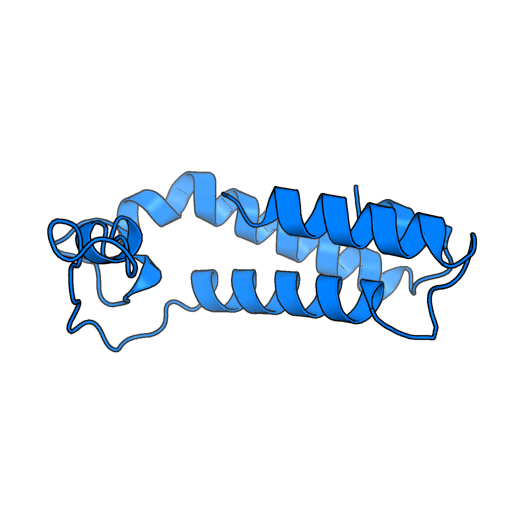69 87 ASP A N 1
ATOM 713 C CA . ASP A 1 87 ? 13.000 2.018 -2.148 1.00 90.69 87 ASP A CA 1
ATOM 714 C C . ASP A 1 87 ? 13.569 1.881 -3.558 1.00 90.69 87 ASP A C 1
ATOM 716 O O . ASP A 1 87 ? 14.484 2.620 -3.927 1.00 90.69 87 ASP A O 1
ATOM 720 N N . LYS A 1 88 ? 12.992 1.013 -4.401 1.00 89.00 88 LYS A N 1
ATOM 721 C CA . LYS A 1 88 ? 13.368 0.952 -5.821 1.00 89.00 88 LYS A CA 1
ATOM 722 C C . LYS A 1 88 ? 13.000 2.217 -6.588 1.00 89.00 88 LYS A C 1
ATOM 724 O O . LYS A 1 88 ? 13.803 2.646 -7.411 1.00 89.00 88 LYS A O 1
ATOM 729 N N . VAL A 1 89 ? 11.851 2.834 -6.302 1.00 85.44 89 VAL A N 1
ATOM 730 C CA . VAL A 1 89 ? 11.465 4.123 -6.911 1.00 85.44 89 VAL A CA 1
ATOM 731 C C . VAL A 1 89 ? 12.417 5.246 -6.479 1.00 85.44 89 VAL A C 1
ATOM 733 O O . VAL A 1 89 ? 12.780 6.100 -7.284 1.00 85.44 89 VAL A O 1
ATOM 736 N N . ARG A 1 90 ? 12.846 5.254 -5.211 1.00 83.81 90 ARG A N 1
ATOM 737 C CA . ARG A 1 90 ? 13.773 6.260 -4.657 1.00 83.81 90 ARG A CA 1
ATOM 738 C C . ARG A 1 90 ? 15.234 6.031 -5.044 1.00 83.81 90 ARG A C 1
ATOM 740 O O . ARG A 1 90 ? 16.038 6.957 -4.943 1.00 83.81 90 ARG A O 1
ATOM 747 N N . GLY A 1 91 ? 15.585 4.810 -5.432 1.00 79.00 91 GLY A N 1
ATOM 748 C CA . GLY A 1 91 ? 16.958 4.398 -5.682 1.00 79.00 91 GLY A CA 1
ATOM 749 C C . GLY A 1 91 ? 17.621 5.165 -6.836 1.00 79.00 91 GLY A C 1
ATOM 750 O O . GLY A 1 91 ? 16.985 5.436 -7.853 1.00 79.00 91 GLY A O 1
ATOM 751 N N . PRO A 1 92 ? 18.932 5.458 -6.742 1.00 66.31 92 PRO A N 1
ATOM 752 C CA . PRO A 1 92 ? 19.659 6.226 -7.758 1.00 66.31 92 PRO A CA 1
ATOM 753 C C . PRO A 1 92 ? 19.820 5.480 -9.092 1.00 66.31 92 PRO A C 1
ATOM 755 O O . PRO A 1 92 ? 20.148 6.090 -10.102 1.00 66.31 92 PRO A O 1
ATOM 758 N N . PHE A 1 93 ? 19.598 4.162 -9.101 1.00 63.25 93 PHE A N 1
ATOM 759 C CA . PHE A 1 93 ? 19.727 3.309 -10.285 1.00 63.25 93 PHE A CA 1
ATOM 760 C C . PHE A 1 93 ? 18.536 3.396 -11.241 1.00 63.25 93 PHE A C 1
ATOM 762 O O . PHE A 1 93 ? 18.634 2.923 -12.371 1.00 63.25 93 PHE A O 1
ATOM 769 N N . TRP A 1 94 ? 17.424 3.994 -10.813 1.00 63.69 94 TRP A N 1
ATOM 770 C CA . TRP A 1 94 ? 16.236 4.128 -11.639 1.00 63.69 94 TRP A CA 1
ATOM 771 C C . TRP A 1 94 ? 16.024 5.599 -12.016 1.00 63.69 94 TRP A C 1
ATOM 773 O O . TRP A 1 94 ? 15.345 6.354 -11.326 1.00 63.69 94 TRP A O 1
ATOM 783 N N . ILE A 1 95 ? 16.654 6.025 -13.118 1.00 64.69 95 ILE A N 1
ATOM 784 C CA . ILE A 1 95 ? 16.455 7.357 -13.721 1.00 64.69 95 ILE A CA 1
ATOM 785 C C . ILE A 1 95 ? 16.274 7.213 -15.243 1.00 64.69 95 ILE A C 1
ATOM 787 O O . ILE A 1 95 ? 17.080 7.736 -16.012 1.00 64.69 95 ILE A O 1
ATOM 791 N N . PRO A 1 96 ? 15.258 6.482 -15.738 1.00 59.84 96 PRO A N 1
ATOM 792 C CA . PRO A 1 96 ? 15.165 6.221 -17.173 1.00 59.84 96 PRO A CA 1
ATOM 793 C C . PRO A 1 96 ? 14.677 7.452 -17.956 1.00 59.84 96 PRO A C 1
ATOM 795 O O . PRO A 1 96 ? 14.954 7.570 -19.145 1.00 59.84 96 PRO A O 1
ATOM 798 N N . TYR A 1 97 ? 13.971 8.376 -17.288 1.00 65.69 97 TYR A N 1
ATOM 799 C CA . TYR A 1 97 ? 13.271 9.504 -17.920 1.00 65.69 97 TYR A CA 1
ATOM 800 C C . TYR A 1 97 ? 13.495 10.855 -17.207 1.00 65.69 97 TYR A C 1
ATOM 802 O O . TYR A 1 97 ? 12.724 11.790 -17.399 1.00 65.69 97 TYR A O 1
ATOM 810 N N . GLY A 1 98 ? 14.535 10.972 -16.371 1.00 69.19 98 GLY A N 1
ATOM 811 C CA . GLY A 1 98 ? 14.826 12.189 -15.593 1.00 69.19 98 GLY A CA 1
ATOM 812 C C . GLY A 1 98 ? 14.110 12.268 -14.234 1.00 69.19 98 GLY A C 1
ATOM 813 O O . GLY A 1 98 ? 13.405 11.344 -13.827 1.00 69.19 98 GLY A O 1
ATOM 814 N N . SER A 1 99 ? 14.330 13.363 -13.493 1.00 75.12 99 SER A N 1
ATOM 815 C CA . SER A 1 99 ? 13.814 13.538 -12.123 1.00 75.12 99 SER A CA 1
ATOM 816 C C . SER A 1 99 ? 12.299 13.730 -12.060 1.00 75.12 99 SER A C 1
ATOM 818 O O . SER A 1 99 ? 11.674 13.205 -11.146 1.00 75.12 99 SER A O 1
ATOM 820 N N . GLU A 1 100 ? 11.700 14.406 -13.044 1.00 78.75 100 GLU A N 1
ATOM 821 C CA . GLU A 1 100 ? 10.256 14.692 -13.066 1.00 78.75 100 GLU A CA 1
ATOM 822 C C . GLU A 1 100 ? 9.411 13.411 -13.081 1.00 78.75 100 GLU A C 1
ATOM 824 O O . GLU A 1 100 ? 8.411 13.300 -12.375 1.00 78.75 100 GLU A O 1
ATOM 829 N N . HIS A 1 101 ? 9.841 12.400 -13.837 1.00 74.56 101 HIS A N 1
ATOM 830 C CA . HIS A 1 101 ? 9.130 11.127 -13.913 1.00 74.56 101 HIS A CA 1
ATOM 831 C C . HIS A 1 101 ? 9.247 10.307 -12.618 1.00 74.56 10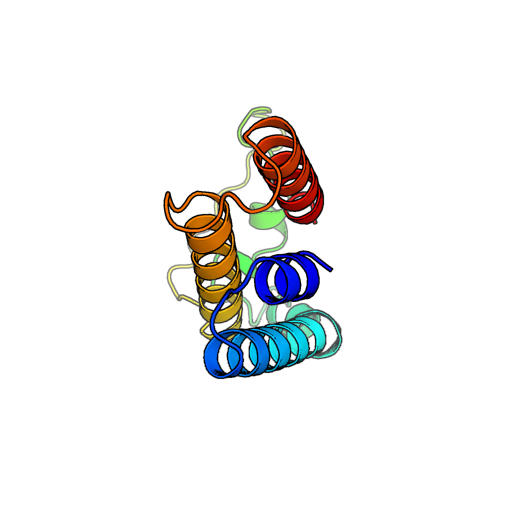1 HIS A C 1
ATOM 833 O O . HIS A 1 101 ? 8.294 9.648 -12.202 1.00 74.56 101 HIS A O 1
ATOM 839 N N . ARG A 1 102 ? 10.400 10.376 -11.941 1.00 75.69 102 ARG A N 1
ATOM 840 C CA . ARG A 1 102 ? 10.574 9.779 -10.610 1.00 75.69 102 ARG A CA 1
ATOM 841 C C . ARG A 1 102 ? 9.651 10.445 -9.592 1.00 75.69 102 ARG A C 1
ATOM 843 O O . ARG A 1 102 ? 9.016 9.748 -8.805 1.00 75.69 102 ARG A O 1
ATOM 850 N N . ASP A 1 103 ? 9.552 11.770 -9.625 1.00 83.62 103 ASP A N 1
ATOM 851 C CA . ASP A 1 103 ? 8.697 12.522 -8.709 1.00 83.62 103 ASP A CA 1
ATOM 852 C C . ASP A 1 103 ? 7.209 12.215 -8.961 1.00 83.62 103 ASP A C 1
ATOM 854 O O . ASP A 1 103 ? 6.454 12.033 -8.004 1.00 83.62 103 ASP A O 1
ATOM 858 N N . ALA A 1 104 ? 6.805 12.032 -10.225 1.00 84.38 104 ALA A N 1
ATOM 859 C CA . ALA A 1 104 ? 5.467 11.561 -10.586 1.00 84.38 104 ALA A CA 1
ATOM 860 C C . ALA A 1 104 ? 5.159 10.165 -10.012 1.00 84.38 104 ALA A C 1
ATOM 862 O O . ALA A 1 104 ? 4.112 9.969 -9.402 1.00 84.38 104 ALA A O 1
ATOM 863 N N . LEU A 1 105 ? 6.086 9.206 -10.108 1.00 81.19 105 LEU A N 1
ATOM 864 C CA . LEU A 1 105 ? 5.879 7.880 -9.511 1.00 81.19 105 LEU A CA 1
ATOM 865 C C . LEU A 1 105 ? 5.870 7.897 -7.984 1.00 81.19 105 LEU A C 1
ATOM 867 O O . LEU A 1 105 ? 5.141 7.120 -7.373 1.00 81.19 105 LEU A O 1
ATOM 871 N N . LEU A 1 106 ? 6.662 8.764 -7.350 1.00 83.81 106 LEU A N 1
ATOM 872 C CA . LEU A 1 106 ? 6.596 8.958 -5.900 1.00 83.81 106 LEU A CA 1
ATOM 873 C C . LEU A 1 106 ? 5.242 9.531 -5.482 1.00 83.81 106 LEU A C 1
ATOM 875 O O . LEU A 1 106 ? 4.712 9.139 -4.442 1.00 83.81 106 LEU A O 1
ATOM 879 N N . TYR A 1 107 ? 4.685 10.433 -6.288 1.00 85.75 107 TYR A N 1
ATOM 880 C CA . TYR A 1 107 ? 3.347 10.964 -6.084 1.00 85.75 107 TYR A CA 1
ATOM 881 C C . TYR A 1 107 ? 2.278 9.874 -6.249 1.00 85.75 107 TYR A C 1
ATOM 883 O O . TYR A 1 107 ? 1.475 9.686 -5.336 1.00 85.75 107 TYR A O 1
ATOM 891 N N . ASP A 1 108 ? 2.324 9.086 -7.325 1.00 84.81 108 ASP A N 1
ATOM 892 C CA . ASP A 1 108 ? 1.408 7.959 -7.548 1.00 84.81 108 ASP A CA 1
ATOM 893 C C . ASP A 1 108 ? 1.511 6.907 -6.438 1.00 84.81 108 ASP A C 1
ATOM 895 O O . ASP A 1 108 ? 0.501 6.396 -5.953 1.00 84.81 108 ASP A O 1
ATOM 899 N N . PHE A 1 109 ? 2.732 6.607 -5.986 1.00 82.75 109 PHE A N 1
ATOM 900 C CA . PHE A 1 109 ? 2.966 5.712 -4.859 1.00 82.75 109 PHE A CA 1
ATOM 901 C C . PHE A 1 109 ? 2.348 6.273 -3.578 1.00 82.75 109 PHE A C 1
ATOM 903 O O . PHE A 1 109 ? 1.661 5.552 -2.861 1.00 82.75 109 PHE A O 1
ATOM 910 N N . LYS A 1 110 ? 2.542 7.569 -3.301 1.00 85.81 110 LYS A N 1
ATOM 911 C CA . LYS A 1 110 ? 1.938 8.234 -2.143 1.00 85.81 110 LYS A CA 1
ATOM 912 C C . LYS A 1 110 ? 0.412 8.181 -2.205 1.00 85.81 110 LYS A C 1
ATOM 914 O O . LYS A 1 110 ? -0.199 7.885 -1.188 1.00 85.81 110 LYS A O 1
ATOM 919 N N . LEU A 1 111 ? -0.193 8.415 -3.371 1.00 82.31 111 LEU A N 1
ATOM 920 C CA . LEU A 1 111 ? -1.639 8.276 -3.561 1.00 82.31 111 LEU A CA 1
ATOM 921 C C . LEU A 1 111 ? -2.117 6.841 -3.314 1.00 82.31 111 LEU A C 1
ATOM 923 O O . LEU A 1 111 ? -3.154 6.641 -2.689 1.00 82.31 111 LEU A O 1
ATOM 927 N N . ALA A 1 112 ? -1.355 5.840 -3.757 1.00 74.25 112 ALA A N 1
ATOM 928 C CA . ALA A 1 112 ? -1.689 4.435 -3.543 1.00 74.25 112 ALA A CA 1
ATOM 929 C C . ALA A 1 112 ? -1.617 4.000 -2.065 1.00 74.25 112 ALA A C 1
ATOM 931 O O . ALA A 1 112 ? -2.261 3.017 -1.713 1.00 74.25 112 ALA A O 1
ATOM 932 N N . GLN A 1 113 ? -0.871 4.716 -1.212 1.00 68.12 113 GLN A N 1
ATOM 933 C CA . GLN A 1 113 ? -0.792 4.465 0.236 1.00 68.12 113 GLN A CA 1
ATOM 934 C C . GLN A 1 113 ? -1.949 5.084 1.046 1.00 68.12 113 GLN A C 1
ATOM 936 O O . GLN A 1 113 ? -1.997 4.881 2.253 1.00 68.12 113 GLN A O 1
ATOM 941 N N . ILE A 1 114 ? -2.857 5.850 0.427 1.00 58.91 114 ILE A N 1
ATOM 942 C CA . ILE A 1 114 ? -4.008 6.483 1.116 1.00 58.91 114 ILE A CA 1
ATOM 943 C C . ILE A 1 114 ? -5.189 5.490 1.286 1.00 58.91 114 ILE A C 1
ATOM 945 O O . ILE A 1 114 ? -6.280 5.869 1.702 1.00 58.91 114 ILE A O 1
ATOM 949 N N . PHE A 1 115 ? -4.977 4.203 1.004 1.00 42.34 115 PHE A N 1
ATOM 950 C CA . PHE A 1 115 ? -5.941 3.118 1.217 1.00 42.34 115 PHE A CA 1
ATOM 951 C C . PHE A 1 115 ? -5.397 2.106 2.221 1.00 42.34 115 PHE A C 1
ATOM 953 O O . PHE A 1 115 ? -6.237 1.492 2.914 1.00 42.34 115 PHE A O 1
#

Organism: NCBI:txid46732

Radius of gyration: 16.95 Å; Cα contacts (8 Å, |Δi|>4): 105; chains: 1; bounding box: 33×28×42 Å